Protein AF-A0A662S8P9-F1 (afdb_monomer_lite)

Structure (mmCIF, N/CA/C/O backbone):
data_AF-A0A662S8P9-F1
#
_entry.id   AF-A0A662S8P9-F1
#
loop_
_atom_site.group_PDB
_atom_site.id
_atom_site.type_symbol
_atom_si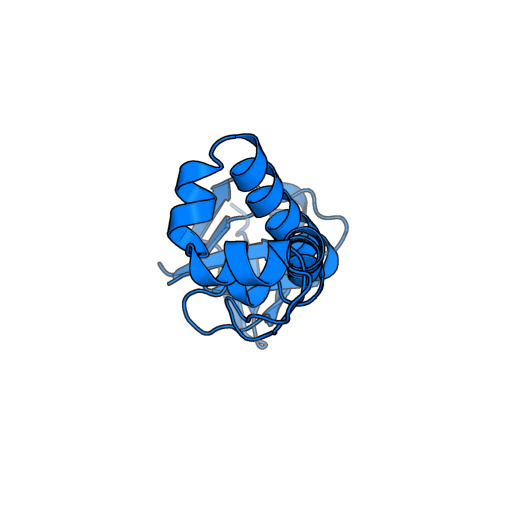te.label_atom_id
_atom_site.label_alt_id
_atom_site.label_comp_id
_atom_site.label_asym_id
_atom_site.label_entity_id
_atom_site.label_seq_id
_atom_site.pdbx_PDB_ins_code
_atom_site.Cartn_x
_atom_site.Cartn_y
_atom_site.Cartn_z
_atom_site.occupancy
_atom_site.B_iso_or_equiv
_atom_site.auth_seq_id
_atom_site.auth_comp_id
_atom_site.auth_asym_id
_atom_site.auth_atom_id
_atom_site.pdbx_PDB_model_num
ATOM 1 N N . MET A 1 1 ? -14.370 6.930 27.560 1.00 63.38 1 MET A N 1
ATOM 2 C CA . MET A 1 1 ? -14.048 7.171 26.140 1.00 63.38 1 MET A CA 1
ATOM 3 C C . MET A 1 1 ? -14.313 5.888 25.381 1.00 63.38 1 MET A C 1
ATOM 5 O O . MET A 1 1 ? -13.838 4.848 25.823 1.00 63.38 1 MET A O 1
ATOM 9 N N . ASP A 1 2 ? -15.079 5.951 24.295 1.00 84.12 2 ASP A N 1
ATOM 10 C CA . ASP A 1 2 ? -15.317 4.783 23.441 1.00 84.12 2 ASP A CA 1
ATOM 11 C C . ASP A 1 2 ? -14.037 4.400 22.696 1.00 84.12 2 ASP A C 1
ATOM 13 O O . ASP A 1 2 ? -13.325 5.273 22.194 1.00 84.12 2 ASP A O 1
ATOM 17 N N . LYS A 1 3 ? -13.732 3.103 22.646 1.00 94.25 3 LYS A N 1
ATOM 18 C CA . LYS A 1 3 ? -12.522 2.576 22.004 1.00 94.25 3 LYS A CA 1
ATOM 19 C C . LYS A 1 3 ? -12.677 2.528 20.480 1.00 94.25 3 LYS A C 1
ATOM 21 O O . LYS A 1 3 ? -13.780 2.301 19.978 1.00 94.25 3 LYS A O 1
ATOM 26 N N . LEU A 1 4 ? -11.572 2.712 19.762 1.00 97.19 4 LEU A N 1
ATOM 27 C CA . LEU A 1 4 ? -11.457 2.376 18.341 1.00 97.19 4 LEU A CA 1
ATOM 28 C C . LEU A 1 4 ? -11.197 0.871 18.243 1.00 97.19 4 LEU A C 1
ATOM 30 O O . LEU A 1 4 ? -10.306 0.360 18.922 1.00 97.19 4 LEU A O 1
ATOM 34 N N . LEU A 1 5 ? -12.030 0.152 17.493 1.00 97.94 5 LEU A N 1
ATOM 35 C CA . LEU A 1 5 ? -12.003 -1.309 17.451 1.00 97.94 5 LEU A CA 1
ATOM 36 C C . LEU A 1 5 ? -11.975 -1.795 16.010 1.00 97.94 5 LEU A C 1
ATOM 38 O O . LEU A 1 5 ? -12.693 -1.253 15.166 1.00 97.94 5 LEU A O 1
ATOM 42 N N . ILE A 1 6 ? -11.213 -2.860 15.797 1.00 98.19 6 ILE A N 1
ATOM 43 C CA . ILE A 1 6 ? -11.105 -3.577 14.533 1.00 98.19 6 ILE A CA 1
ATOM 44 C C . ILE A 1 6 ? -11.117 -5.083 14.797 1.00 98.19 6 ILE A C 1
ATOM 46 O O . ILE A 1 6 ? -10.541 -5.554 15.773 1.00 98.19 6 ILE A O 1
ATOM 50 N N . GLU A 1 7 ? -11.803 -5.841 13.956 1.00 98.19 7 GLU A N 1
ATOM 51 C CA . GLU A 1 7 ? -11.836 -7.295 13.954 1.00 98.19 7 GLU A CA 1
ATOM 52 C C . GLU A 1 7 ? -11.024 -7.807 12.767 1.00 98.19 7 GLU A C 1
ATOM 54 O O . GLU A 1 7 ? -11.404 -7.583 11.622 1.00 98.19 7 GLU A O 1
ATOM 59 N N . ILE A 1 8 ? -9.924 -8.506 13.047 1.00 95.94 8 ILE A N 1
ATOM 60 C CA . ILE A 1 8 ? -9.043 -9.111 12.041 1.00 95.94 8 ILE A CA 1
ATOM 61 C C . ILE A 1 8 ? -9.019 -10.614 12.311 1.00 95.94 8 ILE A C 1
ATOM 63 O O . ILE A 1 8 ? -8.767 -11.032 13.445 1.00 95.94 8 ILE A O 1
ATOM 67 N N . ASN A 1 9 ? -9.298 -11.442 11.300 1.00 93.38 9 ASN A N 1
ATOM 68 C CA . ASN A 1 9 ? -9.315 -12.909 11.429 1.00 93.38 9 ASN A CA 1
ATOM 69 C C . ASN A 1 9 ? -10.184 -13.419 12.603 1.00 93.38 9 ASN A C 1
ATOM 71 O O . ASN A 1 9 ? -9.795 -14.324 13.343 1.00 93.38 9 ASN A O 1
ATOM 75 N N . GLY A 1 10 ? -11.354 -12.802 12.809 1.00 93.44 10 GLY A N 1
ATOM 76 C CA . GLY A 1 10 ? -12.300 -13.169 13.873 1.00 93.44 10 GLY A CA 1
ATOM 77 C C . GLY A 1 10 ? -11.908 -12.700 15.278 1.00 93.44 10 GLY A C 1
ATOM 78 O O . GLY A 1 10 ? -12.535 -13.094 16.265 1.00 93.44 10 GLY A O 1
ATOM 79 N N . LYS A 1 11 ? -10.855 -11.885 15.406 1.00 96.50 11 LYS A N 1
ATOM 80 C CA . LYS A 1 11 ? -10.373 -11.370 16.686 1.00 96.50 11 LYS A CA 1
ATOM 81 C C . LYS A 1 11 ? -10.521 -9.858 16.751 1.00 96.50 11 LYS A C 1
ATOM 83 O O . LYS A 1 11 ? -9.919 -9.135 15.965 1.00 96.50 11 LYS A O 1
ATOM 88 N N . VAL A 1 12 ? -11.274 -9.392 17.744 1.00 97.69 12 VAL A N 1
ATOM 89 C CA . VAL A 1 12 ? -11.441 -7.962 18.019 1.00 97.69 12 VAL A CA 1
ATOM 90 C C . VAL A 1 12 ? -10.234 -7.433 18.786 1.00 97.69 12 VAL A C 1
ATOM 92 O O . VAL A 1 12 ? -9.901 -7.921 19.869 1.00 97.69 12 VAL A O 1
ATOM 95 N N . GLU A 1 13 ? -9.615 -6.400 18.240 1.00 97.56 13 GLU A N 1
ATOM 96 C CA . GLU A 1 13 ? -8.474 -5.691 18.792 1.00 97.56 13 GLU A CA 1
ATOM 97 C C . GLU A 1 13 ? -8.804 -4.204 18.987 1.00 97.56 13 GLU A C 1
ATOM 99 O O . GLU A 1 13 ? -9.732 -3.650 18.393 1.00 97.56 13 GLU A O 1
ATOM 104 N N . THR A 1 14 ? -8.065 -3.554 19.888 1.00 97.81 14 THR A N 1
ATOM 105 C CA . THR A 1 14 ? -8.158 -2.102 20.093 1.00 97.81 14 THR A CA 1
ATOM 106 C C . THR A 1 14 ? -7.092 -1.416 19.256 1.00 97.81 14 THR A C 1
ATOM 108 O O . THR A 1 14 ? -5.911 -1.720 19.423 1.00 97.81 14 THR A O 1
ATOM 111 N N . VAL A 1 15 ? -7.511 -0.477 18.410 1.00 97.25 15 VAL A N 1
ATOM 112 C CA . VAL A 1 15 ? -6.600 0.429 17.707 1.00 97.25 15 VAL A CA 1
ATOM 113 C C . VAL A 1 15 ? -6.058 1.422 18.727 1.00 97.25 15 VAL A C 1
ATOM 115 O O . VAL A 1 15 ? -6.824 2.099 19.419 1.00 97.25 15 VAL A O 1
ATOM 118 N N . THR A 1 16 ? -4.738 1.433 18.878 1.00 96.25 16 THR A N 1
ATOM 119 C CA . THR A 1 16 ? -4.036 2.284 19.840 1.00 96.25 16 THR A CA 1
ATOM 120 C C . THR A 1 16 ? -3.706 3.649 19.267 1.00 96.25 16 THR A C 1
ATOM 122 O O . THR A 1 16 ? -3.645 4.600 20.039 1.00 96.25 16 THR A O 1
ATOM 125 N N . ASP A 1 17 ? -3.525 3.737 17.950 1.00 95.00 17 ASP A N 1
ATOM 126 C CA . ASP A 1 17 ? -3.240 4.989 17.257 1.00 95.00 17 ASP A CA 1
ATOM 127 C C . ASP A 1 17 ? -3.747 4.941 15.812 1.00 95.00 17 ASP A C 1
ATOM 129 O O . ASP A 1 17 ? -3.818 3.858 15.222 1.00 95.00 17 ASP A O 1
ATOM 133 N N . VAL A 1 18 ? -4.090 6.109 15.276 1.00 93.69 18 VAL A N 1
ATOM 134 C CA . VAL A 1 18 ? -4.398 6.329 13.858 1.00 93.69 18 VAL A CA 1
ATOM 135 C C . VAL A 1 18 ? -3.453 7.434 13.403 1.00 93.69 18 VAL A C 1
ATOM 137 O O . VAL A 1 18 ? -3.549 8.562 13.888 1.00 93.69 18 VAL A O 1
ATOM 140 N N . LYS A 1 19 ? -2.493 7.079 12.553 1.00 87.88 19 LYS A N 1
ATOM 141 C CA . LYS A 1 19 ? -1.518 7.996 11.962 1.00 87.88 19 LYS A CA 1
ATOM 142 C C . LYS A 1 19 ? -1.880 8.150 10.502 1.00 87.88 19 LYS A C 1
ATOM 144 O O . LYS A 1 19 ? -2.203 7.147 9.882 1.00 87.88 19 LYS A O 1
ATOM 149 N N . ASP A 1 20 ? -1.788 9.361 9.972 1.00 79.12 20 ASP A N 1
ATOM 150 C CA . ASP A 1 20 ? -2.132 9.636 8.576 1.00 79.12 20 ASP A CA 1
ATOM 151 C C . ASP A 1 20 ? -3.553 9.100 8.227 1.00 79.12 20 ASP A C 1
ATOM 153 O O . ASP A 1 20 ? -4.244 8.507 9.060 1.00 79.12 20 ASP A O 1
ATOM 157 N N . ASP A 1 21 ? -4.111 9.381 7.055 1.00 83.25 21 ASP A N 1
ATOM 158 C CA . ASP A 1 21 ? -5.543 9.092 6.834 1.00 83.25 21 ASP A CA 1
ATOM 159 C C . ASP A 1 21 ? -5.865 7.577 6.730 1.00 83.25 21 ASP A C 1
ATOM 161 O O . ASP A 1 21 ? -7.032 7.182 6.712 1.00 83.25 21 ASP A O 1
ATOM 165 N N . ASN A 1 22 ? -4.846 6.708 6.705 1.00 92.38 22 ASN A N 1
ATOM 166 C CA . ASN A 1 22 ? -4.978 5.273 6.439 1.00 92.38 22 ASN A CA 1
ATOM 167 C C . ASN A 1 22 ? -3.958 4.367 7.165 1.00 92.38 22 ASN A C 1
ATOM 169 O O . ASN A 1 22 ? -3.751 3.231 6.731 1.00 92.38 22 ASN A O 1
ATOM 173 N N . PHE A 1 23 ? -3.334 4.804 8.268 1.00 95.69 23 PHE A N 1
ATOM 174 C CA . PHE A 1 23 ? -2.355 3.988 9.001 1.00 95.69 23 PHE A CA 1
ATOM 175 C C . PHE A 1 23 ? -2.740 3.779 10.472 1.00 95.69 23 PHE A C 1
ATOM 177 O O . PHE A 1 23 ? -3.100 4.694 11.210 1.00 95.69 23 PHE A O 1
ATOM 184 N N . LEU A 1 24 ? -2.686 2.532 10.932 1.00 96.25 24 LEU A N 1
ATOM 185 C CA . LEU A 1 24 ? -3.142 2.108 12.253 1.00 96.25 24 LEU A CA 1
ATOM 186 C C . LEU A 1 24 ? -2.011 1.477 13.051 1.00 96.25 24 LEU A C 1
ATOM 188 O O . LEU A 1 24 ? -1.219 0.696 12.529 1.00 96.25 24 LEU A O 1
ATOM 192 N N . VAL A 1 25 ? -2.033 1.706 14.364 1.00 96.56 25 VAL A N 1
ATOM 193 C CA . VAL A 1 25 ? -1.231 0.930 15.315 1.00 96.56 25 VAL A CA 1
ATOM 194 C C . VAL A 1 25 ? -2.142 0.040 16.153 1.00 96.56 25 VAL A C 1
ATOM 196 O O . VAL A 1 25 ? -3.091 0.515 16.786 1.00 96.56 25 VAL A O 1
ATOM 199 N N . ILE A 1 26 ? -1.843 -1.258 16.198 1.00 95.88 26 ILE A N 1
ATOM 200 C CA . ILE A 1 26 ? -2.553 -2.264 16.994 1.00 95.88 26 ILE A CA 1
ATOM 201 C C . ILE A 1 26 ? -1.520 -3.084 17.763 1.00 95.88 26 ILE A C 1
ATOM 203 O O . ILE A 1 26 ? -0.826 -3.917 17.190 1.00 95.88 26 ILE A O 1
ATOM 207 N N . LYS A 1 27 ? -1.444 -2.900 19.088 1.00 93.00 27 LYS A N 1
ATOM 208 C CA . LYS A 1 27 ? -0.470 -3.610 19.947 1.00 93.00 27 LYS A CA 1
ATOM 209 C C . LYS A 1 27 ? 0.971 -3.484 19.433 1.00 93.00 27 LYS A C 1
ATOM 211 O O . LYS A 1 27 ? 1.660 -4.491 19.310 1.00 93.00 27 LYS A O 1
ATOM 216 N N . GLU A 1 28 ? 1.382 -2.250 19.142 1.00 92.50 28 GLU A N 1
ATOM 217 C CA . GLU A 1 28 ? 2.726 -1.914 18.636 1.00 92.50 28 GLU A CA 1
ATOM 218 C C . GLU A 1 28 ? 3.034 -2.431 17.225 1.00 92.50 28 GLU A C 1
ATOM 220 O O . GLU A 1 28 ? 4.165 -2.291 16.792 1.00 92.50 28 GLU A O 1
ATOM 225 N N . LYS A 1 29 ? 2.046 -2.994 16.521 1.00 95.69 29 LYS A N 1
ATOM 226 C CA . LYS A 1 29 ? 2.159 -3.366 15.110 1.00 95.69 29 LYS A CA 1
ATOM 227 C C . LYS A 1 29 ? 1.480 -2.344 14.226 1.00 95.69 29 LYS A C 1
ATOM 229 O O . LYS A 1 29 ? 0.440 -1.800 14.609 1.00 95.69 29 LYS A O 1
ATOM 234 N N . GLU A 1 30 ? 2.027 -2.164 13.046 1.00 96.62 30 GLU A N 1
ATOM 235 C CA . GLU A 1 30 ? 1.667 -1.160 12.069 1.00 96.62 30 GLU A CA 1
ATOM 236 C C . GLU A 1 30 ? 0.905 -1.784 10.897 1.00 96.62 30 GLU A C 1
ATOM 238 O O . GLU A 1 30 ? 1.255 -2.848 10.375 1.00 96.62 30 GLU A O 1
ATOM 243 N N . TYR A 1 31 ? -0.190 -1.129 10.518 1.00 97.75 31 TYR A N 1
ATOM 244 C CA . TYR A 1 31 ? -1.083 -1.592 9.466 1.00 97.75 31 TYR A CA 1
ATOM 245 C C . TYR A 1 31 ? -1.522 -0.434 8.583 1.00 97.75 31 TYR A C 1
ATOM 247 O O . TYR A 1 31 ? -1.952 0.594 9.101 1.00 97.75 31 TYR A O 1
ATOM 255 N N . TYR A 1 32 ? -1.536 -0.644 7.274 1.00 98.12 32 TYR A N 1
ATOM 256 C CA . TYR A 1 32 ? -2.344 0.174 6.377 1.00 98.12 32 TYR A CA 1
ATOM 257 C C . TYR A 1 32 ? -3.783 -0.339 6.367 1.00 98.12 32 TYR A C 1
ATOM 259 O O . TYR A 1 32 ? -4.015 -1.545 6.500 1.00 98.12 32 TYR A O 1
ATOM 267 N N . ILE A 1 33 ? -4.749 0.564 6.223 1.00 98.25 33 ILE A N 1
ATOM 268 C CA . ILE A 1 33 ? -6.177 0.246 6.165 1.00 98.25 33 ILE A CA 1
ATOM 269 C C . ILE A 1 33 ? -6.849 0.985 5.007 1.00 98.25 33 ILE A C 1
ATOM 271 O O . ILE A 1 33 ? -6.684 2.190 4.859 1.00 98.25 33 ILE A O 1
ATOM 275 N N . PHE A 1 34 ? -7.663 0.279 4.227 1.00 98.25 34 PHE A N 1
ATOM 276 C CA . PHE A 1 34 ? -8.397 0.853 3.096 1.00 98.25 34 PHE A CA 1
ATOM 277 C C . PHE A 1 34 ? -9.853 0.396 3.089 1.00 98.25 34 PHE A C 1
ATOM 279 O O . PHE A 1 34 ? -10.201 -0.623 3.696 1.00 98.25 34 PHE A O 1
ATOM 286 N N . GLN A 1 35 ? -10.712 1.163 2.411 1.00 97.56 35 GLN A N 1
ATOM 287 C CA . GLN A 1 35 ? -12.130 0.830 2.265 1.00 97.56 35 GLN A CA 1
ATOM 288 C C . GLN A 1 35 ? -12.314 -0.547 1.612 1.00 97.56 35 GLN A C 1
ATOM 290 O O . GLN A 1 35 ? -13.169 -1.321 2.044 1.00 97.56 35 GLN A O 1
ATOM 295 N N . ASP A 1 36 ? -11.492 -0.853 0.618 1.00 98.00 36 ASP A N 1
ATOM 296 C CA . ASP A 1 36 ? -11.444 -2.107 -0.118 1.00 98.00 36 ASP A CA 1
ATOM 297 C C . ASP A 1 36 ? -10.099 -2.218 -0.859 1.00 98.00 36 ASP A C 1
ATOM 299 O O . ASP A 1 36 ? -9.235 -1.344 -0.750 1.00 98.00 36 ASP A O 1
ATOM 303 N N . SER A 1 37 ? -9.912 -3.342 -1.551 1.00 97.88 37 SER A N 1
ATOM 304 C CA . SER A 1 37 ? -8.702 -3.644 -2.321 1.00 97.88 37 SER A CA 1
ATOM 305 C C . SER A 1 37 ? -8.517 -2.686 -3.508 1.00 97.88 37 SER A C 1
ATOM 307 O O . SER A 1 37 ? -7.395 -2.286 -3.795 1.00 97.88 37 SER A O 1
ATOM 309 N N . GLU A 1 38 ? -9.613 -2.226 -4.127 1.00 97.75 38 GLU A N 1
ATOM 310 C CA . GLU A 1 38 ? -9.582 -1.243 -5.223 1.00 97.75 38 GLU A CA 1
ATOM 311 C C . GLU A 1 38 ? -8.996 0.092 -4.742 1.00 97.75 38 GLU A C 1
ATOM 313 O O . GLU A 1 38 ? -8.022 0.576 -5.312 1.00 97.75 38 GLU A O 1
ATOM 318 N N . ALA A 1 39 ? -9.485 0.628 -3.619 1.00 97.62 39 ALA A N 1
ATOM 319 C CA . ALA A 1 39 ? -8.948 1.851 -3.024 1.00 97.62 39 ALA A CA 1
ATOM 320 C C . ALA A 1 39 ? -7.474 1.716 -2.595 1.00 97.62 39 ALA A C 1
ATOM 322 O O . ALA A 1 39 ? -6.714 2.684 -2.660 1.00 97.62 39 ALA A O 1
ATOM 323 N N . ALA A 1 40 ? -7.055 0.529 -2.144 1.00 98.00 40 ALA A N 1
ATOM 324 C CA . ALA A 1 40 ? -5.648 0.265 -1.854 1.00 98.00 40 ALA A CA 1
ATOM 325 C C . ALA A 1 40 ? -4.811 0.276 -3.141 1.00 98.00 40 ALA A C 1
ATOM 327 O O . ALA A 1 40 ? -3.761 0.914 -3.191 1.00 98.00 40 ALA A O 1
ATOM 328 N N . GLY A 1 41 ? -5.288 -0.382 -4.195 1.00 98.06 41 GLY A N 1
ATOM 329 C CA . GLY A 1 41 ? -4.618 -0.425 -5.487 1.00 98.06 41 GLY A CA 1
ATOM 330 C C . GLY A 1 41 ? -4.454 0.957 -6.118 1.00 98.06 41 GLY A C 1
ATOM 331 O O . GLY A 1 41 ? -3.358 1.314 -6.555 1.00 98.06 41 GLY A O 1
ATOM 332 N N . GLU A 1 42 ? -5.504 1.781 -6.070 1.00 97.94 42 GLU A N 1
ATOM 333 C CA . GLU A 1 42 ? -5.461 3.181 -6.505 1.00 97.94 42 GLU A CA 1
ATOM 334 C C . GLU A 1 42 ? -4.406 3.984 -5.732 1.00 97.94 42 GLU A C 1
ATOM 336 O O . GLU A 1 42 ? -3.596 4.677 -6.347 1.00 97.94 42 GLU A O 1
ATOM 341 N N . ALA A 1 43 ? -4.357 3.848 -4.401 1.00 97.44 43 ALA A N 1
ATOM 342 C CA . ALA A 1 43 ? -3.378 4.548 -3.570 1.00 97.44 43 ALA A CA 1
ATOM 343 C C . ALA A 1 43 ? -1.932 4.108 -3.860 1.00 97.44 43 ALA A C 1
ATOM 345 O O . ALA A 1 43 ? -1.027 4.942 -3.910 1.00 97.44 43 ALA A O 1
ATOM 346 N N . ALA A 1 44 ? -1.699 2.810 -4.082 1.00 97.38 44 ALA A N 1
ATOM 347 C CA . ALA A 1 44 ? -0.385 2.302 -4.470 1.00 97.38 44 ALA A CA 1
ATOM 348 C C . ALA A 1 44 ? 0.024 2.831 -5.854 1.00 97.38 44 ALA A C 1
ATOM 350 O O . ALA A 1 44 ? 1.140 3.328 -6.029 1.00 97.38 44 ALA A O 1
ATOM 351 N N . ARG A 1 45 ? -0.883 2.791 -6.837 1.00 97.69 45 ARG A N 1
ATOM 352 C CA . ARG A 1 45 ? -0.638 3.342 -8.174 1.00 97.69 45 ARG A CA 1
ATOM 353 C C . ARG A 1 45 ? -0.353 4.841 -8.128 1.00 97.69 45 ARG A C 1
ATOM 355 O O . ARG A 1 45 ? 0.566 5.296 -8.812 1.00 97.69 45 ARG A O 1
ATOM 362 N N . GLU A 1 46 ? -1.118 5.603 -7.350 1.00 97.81 46 GLU A N 1
ATOM 363 C CA . GLU A 1 46 ? -0.919 7.044 -7.170 1.00 97.81 46 GLU A CA 1
ATOM 364 C C . GLU A 1 46 ? 0.464 7.329 -6.586 1.00 97.81 46 GLU A C 1
ATOM 366 O O . GLU A 1 46 ? 1.206 8.111 -7.177 1.00 97.81 46 GLU A O 1
ATOM 371 N N . TYR A 1 47 ? 0.862 6.619 -5.524 1.00 96.81 47 TYR A N 1
ATOM 372 C CA . TYR A 1 47 ? 2.193 6.747 -4.928 1.00 96.81 47 TYR A CA 1
ATOM 373 C C . TYR A 1 47 ? 3.311 6.561 -5.963 1.00 96.81 47 TYR A C 1
ATOM 375 O O . TYR A 1 47 ? 4.211 7.394 -6.087 1.00 96.81 47 TYR A O 1
ATOM 383 N N . TRP A 1 48 ? 3.256 5.479 -6.745 1.00 97.62 48 TRP A N 1
ATOM 384 C CA . TRP A 1 48 ? 4.296 5.192 -7.733 1.00 97.62 48 TRP A CA 1
ATOM 385 C C . TRP A 1 48 ? 4.269 6.145 -8.925 1.00 97.62 48 TRP A C 1
ATOM 387 O O . TRP A 1 48 ? 5.326 6.467 -9.469 1.00 97.62 48 TRP A O 1
ATOM 397 N N . THR A 1 49 ? 3.086 6.620 -9.315 1.00 98.19 49 THR A N 1
ATOM 398 C CA . THR A 1 49 ? 2.932 7.639 -10.361 1.00 98.19 49 THR A CA 1
ATOM 399 C C . THR A 1 49 ? 3.526 8.966 -9.898 1.00 98.19 49 THR A C 1
ATOM 401 O O . THR A 1 49 ? 4.329 9.559 -10.617 1.00 98.19 49 THR A O 1
ATOM 404 N N . GLU A 1 50 ? 3.210 9.401 -8.678 1.00 97.94 50 GLU A N 1
ATOM 405 C CA . GLU A 1 50 ? 3.772 10.617 -8.093 1.00 97.94 50 GLU A CA 1
ATOM 406 C C . GLU A 1 50 ? 5.293 10.511 -7.980 1.00 97.94 50 GLU A C 1
ATOM 408 O O . GLU A 1 50 ? 5.994 11.453 -8.349 1.00 97.94 50 GLU A O 1
ATOM 413 N N . LEU A 1 5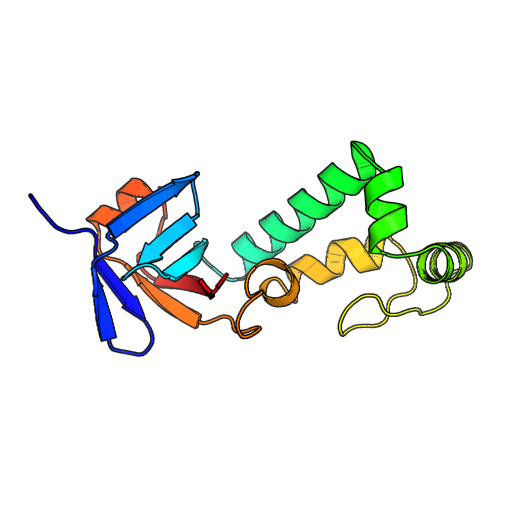1 ? 5.833 9.365 -7.550 1.00 97.88 51 LEU A N 1
ATOM 414 C CA . LEU A 1 51 ? 7.281 9.155 -7.517 1.00 97.88 51 LEU A CA 1
ATOM 415 C C . LEU A 1 51 ? 7.897 9.233 -8.921 1.00 97.88 51 LEU A C 1
ATOM 417 O O . LEU A 1 51 ? 8.911 9.899 -9.104 1.00 97.88 51 LEU A O 1
ATOM 421 N N . ALA A 1 52 ? 7.272 8.610 -9.924 1.00 97.00 52 ALA A N 1
ATOM 422 C CA . ALA A 1 52 ? 7.739 8.655 -11.309 1.00 97.00 52 ALA A CA 1
ATOM 423 C C . ALA A 1 52 ? 7.813 10.087 -11.866 1.00 97.00 52 ALA A C 1
ATOM 425 O O . ALA A 1 52 ? 8.711 10.405 -12.650 1.00 97.00 52 ALA A O 1
ATOM 426 N N . GLU A 1 53 ? 6.866 10.943 -11.481 1.00 97.44 53 GLU A N 1
ATOM 427 C CA . GLU A 1 53 ? 6.775 12.328 -11.943 1.00 97.44 53 GLU A CA 1
ATOM 428 C C . GLU A 1 53 ? 7.652 13.293 -11.135 1.00 97.44 53 GLU A C 1
ATOM 430 O O . GLU A 1 53 ? 8.245 14.215 -11.705 1.00 97.44 53 GLU A O 1
ATOM 435 N N . SER A 1 54 ? 7.730 13.100 -9.818 1.00 98.19 54 SER A N 1
ATOM 436 C CA . SER A 1 54 ? 8.403 14.015 -8.890 1.00 98.19 54 SER A CA 1
ATOM 437 C C . SER A 1 54 ? 9.880 13.685 -8.670 1.00 98.19 54 SER A C 1
ATOM 439 O O . SER A 1 54 ? 10.686 14.612 -8.554 1.00 98.19 54 SER A O 1
ATOM 441 N N . ASP A 1 55 ? 10.247 12.400 -8.666 1.00 98.25 55 ASP A N 1
ATOM 442 C CA . ASP A 1 55 ? 11.619 11.908 -8.505 1.00 98.25 55 ASP A CA 1
ATOM 443 C C . ASP A 1 55 ? 11.896 10.674 -9.396 1.00 98.25 55 ASP A C 1
ATOM 445 O O . ASP A 1 55 ? 12.017 9.533 -8.931 1.00 98.25 55 ASP A O 1
ATOM 449 N N . PRO A 1 56 ? 12.023 10.878 -10.721 1.00 97.12 56 PRO A N 1
ATOM 450 C CA . PRO A 1 56 ? 12.308 9.793 -11.656 1.00 97.12 56 PRO A CA 1
ATOM 451 C C . PRO A 1 56 ? 13.679 9.136 -11.431 1.00 97.12 56 PRO A C 1
ATOM 453 O O . PRO A 1 56 ? 13.894 8.019 -11.905 1.00 97.12 56 PRO A O 1
ATOM 456 N N . GLU A 1 57 ? 14.619 9.804 -10.750 1.00 97.94 57 GLU A N 1
ATOM 457 C CA . GLU A 1 57 ? 15.925 9.225 -10.418 1.00 97.94 57 GLU A CA 1
ATOM 458 C C . GLU A 1 57 ? 15.784 8.172 -9.314 1.00 97.94 57 GLU A C 1
ATOM 460 O O . GLU A 1 57 ? 16.330 7.074 -9.455 1.00 97.94 57 GLU A O 1
ATOM 465 N N . GLU A 1 58 ? 14.996 8.458 -8.275 1.00 97.88 58 GLU A N 1
ATOM 466 C CA . GLU A 1 58 ? 14.666 7.487 -7.229 1.00 97.88 58 GLU A CA 1
ATOM 467 C C . GLU A 1 58 ? 13.859 6.314 -7.793 1.00 97.88 58 GLU A C 1
ATOM 469 O O . GLU A 1 58 ? 14.208 5.155 -7.554 1.00 97.88 58 GLU A O 1
ATOM 474 N N . LEU A 1 59 ? 12.848 6.575 -8.633 1.00 97.38 59 LEU A N 1
ATOM 475 C CA . LEU A 1 59 ? 12.129 5.494 -9.315 1.00 97.38 59 LEU A CA 1
ATOM 476 C C . LEU A 1 59 ? 13.104 4.611 -10.109 1.00 97.38 59 LEU A C 1
ATOM 478 O O . LEU A 1 59 ? 13.068 3.385 -9.993 1.00 97.38 59 LEU A O 1
ATOM 482 N N . ALA A 1 60 ? 13.994 5.218 -10.902 1.00 97.12 60 ALA A N 1
ATOM 483 C CA . ALA A 1 60 ? 14.977 4.488 -11.697 1.00 97.12 60 ALA A CA 1
ATOM 484 C C . ALA A 1 60 ? 15.942 3.665 -10.835 1.00 97.12 60 ALA A C 1
ATOM 486 O O . ALA A 1 60 ? 16.338 2.567 -11.240 1.00 97.12 60 ALA A O 1
ATOM 487 N N . PHE A 1 61 ? 16.302 4.169 -9.655 1.00 97.50 61 PHE A N 1
ATOM 488 C CA . PHE A 1 61 ? 17.103 3.442 -8.678 1.00 97.50 61 PHE A CA 1
ATOM 489 C C . PHE A 1 61 ? 16.359 2.215 -8.132 1.00 97.50 61 PHE A C 1
ATOM 491 O O . PHE A 1 61 ? 16.944 1.131 -8.076 1.00 97.50 61 PHE A O 1
ATOM 498 N N . ILE A 1 62 ? 15.073 2.361 -7.805 1.00 96.06 62 ILE A N 1
ATOM 499 C CA . ILE A 1 62 ? 14.222 1.288 -7.271 1.00 96.06 62 ILE A CA 1
ATOM 500 C C . ILE A 1 62 ? 13.989 0.186 -8.313 1.00 96.06 62 ILE A C 1
ATOM 502 O O . ILE A 1 62 ? 14.228 -0.990 -8.032 1.00 96.06 62 ILE A O 1
ATOM 506 N N . VAL A 1 63 ? 13.544 0.541 -9.523 1.00 95.81 63 VAL A N 1
ATOM 507 C CA . VAL A 1 63 ? 13.187 -0.453 -10.558 1.00 95.81 63 VAL A CA 1
ATOM 508 C C . VAL A 1 63 ? 14.412 -0.998 -11.300 1.00 95.81 63 VAL A C 1
ATOM 510 O O . VAL A 1 63 ? 14.413 -2.127 -11.799 1.00 95.81 63 VAL A O 1
ATOM 513 N N . GLY A 1 64 ? 15.484 -0.208 -11.355 1.00 97.19 64 GLY A N 1
ATOM 514 C CA . GLY A 1 64 ? 16.760 -0.554 -11.963 1.00 97.19 64 GLY A CA 1
ATOM 515 C C . GLY A 1 64 ? 16.815 -0.379 -13.486 1.00 97.19 64 GLY A C 1
ATOM 516 O O . GLY A 1 64 ? 15.870 -0.635 -14.233 1.00 97.19 64 GLY A O 1
ATOM 517 N N . GLU A 1 65 ? 18.007 -0.032 -13.981 1.00 96.81 65 GLU A N 1
ATOM 518 C CA . GLU A 1 65 ? 18.268 0.261 -15.401 1.00 96.81 65 GLU A CA 1
ATOM 519 C C . GLU A 1 65 ? 17.854 -0.869 -16.358 1.00 96.81 65 GLU A C 1
ATOM 521 O O . GLU A 1 65 ? 17.416 -0.617 -17.480 1.00 96.81 65 GLU A O 1
ATOM 526 N N . LYS A 1 66 ? 17.982 -2.135 -15.936 1.00 97.38 66 LYS A N 1
ATOM 527 C CA . LYS A 1 66 ? 17.624 -3.291 -16.775 1.00 97.38 66 LYS A CA 1
ATOM 528 C C . LYS A 1 66 ? 16.129 -3.345 -17.074 1.00 97.38 66 LYS A C 1
ATOM 530 O O . LYS A 1 66 ? 15.777 -3.655 -18.212 1.00 97.38 66 LYS A O 1
ATOM 535 N N . ALA A 1 67 ? 15.292 -3.042 -16.082 1.00 97.31 67 ALA A N 1
ATOM 536 C CA . ALA A 1 67 ? 13.847 -2.980 -16.254 1.00 97.31 67 ALA A CA 1
ATOM 537 C C . ALA A 1 67 ? 13.489 -1.846 -17.216 1.00 97.31 67 ALA A C 1
ATOM 539 O O . ALA A 1 67 ? 12.857 -2.089 -18.240 1.00 97.31 67 ALA A O 1
ATOM 540 N N . LEU A 1 68 ? 14.027 -0.646 -16.976 1.00 97.38 68 LEU A N 1
ATOM 541 C CA . LEU A 1 68 ? 13.793 0.526 -17.825 1.00 97.38 68 LEU A CA 1
ATOM 542 C C . LEU A 1 68 ? 14.207 0.301 -19.286 1.00 97.38 68 LEU A C 1
ATOM 544 O O . LEU A 1 68 ? 13.460 0.644 -20.201 1.00 97.38 68 LEU A O 1
ATOM 548 N N . ILE A 1 69 ? 15.374 -0.308 -19.529 1.00 98.00 69 ILE A N 1
ATOM 549 C CA . ILE A 1 69 ? 15.828 -0.640 -20.888 1.00 98.00 69 ILE A CA 1
ATOM 550 C C . ILE A 1 69 ? 14.906 -1.680 -21.533 1.00 98.00 69 ILE A C 1
ATOM 552 O O . ILE A 1 69 ? 14.593 -1.562 -22.718 1.00 98.00 69 ILE A O 1
ATOM 556 N N . ALA A 1 70 ? 14.484 -2.710 -20.795 1.00 98.38 70 ALA A N 1
ATOM 557 C CA . ALA A 1 70 ? 13.584 -3.730 -21.322 1.00 98.38 70 ALA A CA 1
ATOM 558 C C . ALA A 1 70 ? 12.220 -3.131 -21.695 1.00 98.38 70 ALA A C 1
ATOM 560 O O . ALA 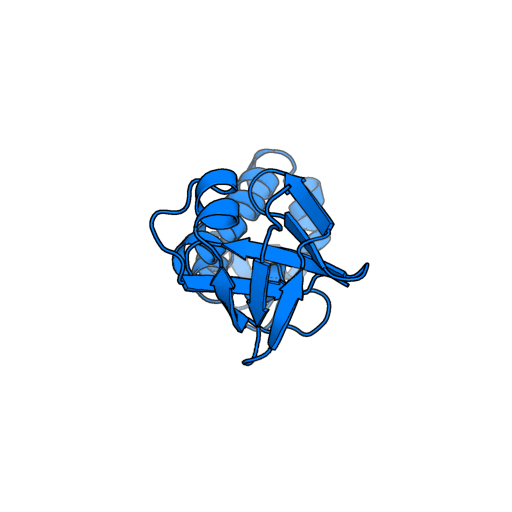A 1 70 ? 11.791 -3.277 -22.841 1.00 98.38 70 ALA A O 1
ATOM 561 N N . TRP A 1 71 ? 11.611 -2.373 -20.786 1.00 97.81 71 TRP A N 1
ATOM 562 C CA . TRP A 1 71 ? 10.338 -1.684 -20.987 1.00 97.81 71 TRP A CA 1
ATOM 563 C C . TRP A 1 71 ? 10.399 -0.654 -22.117 1.00 97.81 71 TRP A C 1
ATOM 565 O O . TRP A 1 71 ? 9.520 -0.617 -22.974 1.00 97.81 71 TRP A O 1
ATOM 575 N N . GLY A 1 72 ? 11.489 0.114 -22.218 1.00 97.00 72 GLY A N 1
ATOM 576 C CA . GLY A 1 72 ? 11.714 1.039 -23.335 1.00 97.00 72 GLY A CA 1
ATOM 577 C C . GLY A 1 72 ? 11.831 0.348 -24.702 1.00 97.00 72 GLY A C 1
ATOM 578 O O . GLY A 1 72 ? 11.610 0.976 -25.736 1.00 97.00 72 GLY A O 1
ATOM 579 N N . LEU A 1 73 ? 12.150 -0.951 -24.725 1.00 97.88 73 LEU A N 1
ATOM 580 C CA . LEU A 1 73 ? 12.181 -1.794 -25.924 1.00 97.88 73 LEU A CA 1
ATOM 581 C C . LEU A 1 73 ? 10.901 -2.630 -26.111 1.00 97.88 73 LEU A C 1
ATOM 583 O O . LEU A 1 73 ? 10.867 -3.462 -27.022 1.00 97.88 73 LEU A O 1
ATOM 587 N N . GLY A 1 74 ? 9.884 -2.450 -25.261 1.00 97.19 74 GLY A N 1
ATOM 588 C CA . GLY A 1 74 ? 8.654 -3.247 -25.267 1.00 97.19 74 GLY A CA 1
ATOM 589 C C . GLY A 1 74 ? 8.886 -4.717 -24.917 1.00 97.19 74 GLY A C 1
ATOM 590 O O . GLY A 1 74 ? 8.236 -5.597 -25.479 1.00 97.19 74 GLY A O 1
ATOM 591 N N . ARG A 1 75 ? 9.882 -5.006 -24.073 1.00 97.81 75 ARG A N 1
ATOM 592 C CA . ARG A 1 75 ? 10.232 -6.361 -23.636 1.00 97.81 75 ARG A CA 1
ATOM 593 C C . ARG A 1 75 ? 9.795 -6.577 -22.202 1.00 97.81 75 ARG A C 1
ATOM 595 O O . ARG A 1 75 ? 9.962 -5.697 -21.363 1.00 97.81 75 ARG A O 1
ATOM 602 N N . GLU A 1 76 ? 9.338 -7.792 -21.940 1.00 97.50 76 GLU A N 1
ATOM 603 C CA . GLU A 1 76 ? 8.954 -8.215 -20.605 1.00 97.50 76 GLU A CA 1
ATOM 604 C C . GLU A 1 76 ? 10.153 -8.196 -19.646 1.00 97.50 76 GLU A C 1
ATOM 606 O O . GLU A 1 76 ? 11.224 -8.744 -19.939 1.00 97.50 76 GLU A O 1
ATOM 611 N N . TYR A 1 77 ? 9.962 -7.562 -18.494 1.00 97.38 77 TYR A N 1
ATOM 612 C CA . TYR A 1 77 ? 10.861 -7.606 -17.350 1.00 97.38 77 TYR A CA 1
ATOM 613 C C . TYR A 1 77 ? 10.036 -7.467 -16.069 1.00 97.38 77 TYR A C 1
ATOM 615 O O . TYR A 1 77 ? 9.089 -6.682 -16.026 1.00 97.38 77 TYR A O 1
ATOM 623 N N . ALA A 1 78 ? 10.391 -8.234 -15.040 1.00 93.81 78 ALA A N 1
ATOM 624 C CA . ALA A 1 78 ? 9.694 -8.234 -13.759 1.00 93.81 78 ALA A CA 1
ATOM 625 C C . ALA A 1 78 ? 10.458 -7.408 -12.719 1.00 93.81 78 ALA A C 1
ATOM 627 O O . ALA A 1 78 ? 11.652 -7.626 -12.491 1.00 93.81 78 ALA A O 1
ATOM 628 N N . VAL A 1 79 ? 9.741 -6.486 -12.082 1.00 89.88 79 VAL A N 1
ATOM 629 C CA . VAL A 1 79 ? 10.143 -5.779 -10.863 1.00 89.88 79 VAL A CA 1
ATOM 630 C C . VAL A 1 79 ? 9.005 -6.011 -9.877 1.00 89.88 79 VAL A C 1
ATOM 632 O O . VAL A 1 79 ? 7.947 -5.414 -10.037 1.00 89.88 79 VAL A O 1
ATOM 635 N N . GLY A 1 80 ? 9.203 -6.941 -8.940 1.00 85.19 80 GLY A N 1
ATOM 636 C CA . GLY A 1 80 ? 8.119 -7.537 -8.148 1.00 85.19 80 GLY A CA 1
ATOM 637 C C . GLY A 1 80 ? 7.815 -8.967 -8.602 1.00 85.19 80 GLY A C 1
ATOM 638 O O . GLY A 1 80 ? 8.709 -9.656 -9.115 1.00 85.19 80 GLY A O 1
ATOM 639 N N . SER A 1 81 ? 6.579 -9.434 -8.408 1.00 83.25 81 SER A N 1
ATOM 640 C CA . SER A 1 81 ? 6.200 -10.811 -8.764 1.00 83.25 81 SER A CA 1
ATOM 641 C C . SER A 1 81 ? 5.722 -10.994 -10.212 1.00 83.25 81 SER A C 1
ATOM 643 O O . SER A 1 81 ? 5.779 -12.114 -10.730 1.00 83.25 81 SER A O 1
ATOM 645 N N . ILE A 1 82 ? 5.317 -9.913 -10.892 1.00 90.38 82 ILE A N 1
ATOM 646 C CA . ILE A 1 82 ? 4.715 -9.948 -12.235 1.00 90.38 82 ILE A CA 1
ATOM 647 C C . ILE A 1 82 ? 5.625 -9.269 -13.274 1.00 90.38 82 ILE A C 1
ATOM 649 O O . ILE A 1 82 ? 6.187 -8.196 -13.052 1.00 90.38 82 ILE A O 1
ATOM 653 N N . GLY A 1 83 ? 5.792 -9.920 -14.430 1.00 94.25 83 GLY A N 1
ATOM 654 C CA . GLY A 1 83 ? 6.514 -9.383 -15.584 1.00 94.25 83 GLY A CA 1
ATOM 655 C C . GLY A 1 83 ? 5.625 -8.507 -16.461 1.00 94.25 83 GLY A C 1
ATOM 656 O O . GLY A 1 83 ? 4.525 -8.910 -16.832 1.00 94.25 83 GLY A O 1
ATOM 657 N N . VAL A 1 84 ? 6.118 -7.326 -16.834 1.00 96.38 84 VAL A N 1
ATOM 658 C CA . VAL A 1 84 ? 5.415 -6.373 -17.712 1.00 96.38 84 VAL A CA 1
ATOM 659 C C . VAL A 1 84 ? 6.346 -5.798 -18.764 1.00 96.38 84 VAL A C 1
ATOM 661 O O . VAL A 1 84 ? 7.565 -5.944 -18.672 1.00 96.38 84 VAL A O 1
ATOM 664 N N . SER A 1 85 ? 5.775 -5.183 -19.801 1.00 96.88 85 SER A N 1
ATOM 665 C CA . SER A 1 85 ? 6.521 -4.735 -20.985 1.00 96.88 85 SER A CA 1
ATOM 666 C C . SER A 1 85 ? 6.651 -3.218 -21.109 1.00 96.88 85 SER A C 1
ATOM 668 O O . SER A 1 85 ? 7.288 -2.751 -22.053 1.00 96.88 85 SER A O 1
ATOM 670 N N . SER A 1 86 ? 6.082 -2.447 -20.182 1.00 97.69 86 SER A N 1
ATOM 671 C CA . SER A 1 86 ? 6.192 -0.991 -20.144 1.00 97.69 86 SER A CA 1
ATOM 672 C C . SER A 1 86 ? 6.114 -0.457 -18.709 1.00 97.69 86 SER A C 1
ATOM 674 O O . SER A 1 86 ? 5.643 -1.154 -17.812 1.00 97.69 86 SER A O 1
ATOM 676 N N . LEU A 1 87 ? 6.568 0.786 -18.498 1.00 96.62 87 LEU A N 1
ATOM 677 C CA . LEU A 1 87 ? 6.407 1.474 -17.210 1.00 96.62 87 LEU A CA 1
ATOM 678 C C . LEU A 1 87 ? 4.925 1.698 -16.877 1.00 96.62 87 LEU A C 1
ATOM 680 O O . LEU A 1 87 ? 4.538 1.533 -15.732 1.00 96.62 87 LEU A O 1
ATOM 684 N N . GLU A 1 88 ? 4.100 2.029 -17.873 1.00 97.19 88 GLU A N 1
ATOM 685 C CA . GLU A 1 88 ? 2.656 2.215 -17.685 1.00 97.19 88 GLU A CA 1
ATOM 686 C C . GLU A 1 88 ? 1.988 0.921 -17.207 1.00 97.19 88 GLU A C 1
ATOM 688 O O . GLU A 1 88 ? 1.227 0.938 -16.246 1.00 97.19 88 GLU A O 1
ATOM 693 N N . ASP A 1 89 ? 2.323 -0.218 -17.821 1.00 96.56 89 ASP A N 1
ATOM 694 C CA . ASP A 1 89 ? 1.823 -1.519 -17.366 1.00 96.56 89 ASP A CA 1
ATOM 695 C C . ASP A 1 89 ? 2.279 -1.807 -15.930 1.00 96.56 89 ASP A C 1
ATOM 697 O O . ASP A 1 89 ? 1.498 -2.317 -15.136 1.00 96.56 89 ASP A O 1
ATOM 701 N N . TRP A 1 90 ? 3.523 -1.457 -15.581 1.00 96.56 90 TRP A N 1
ATOM 702 C CA . TRP A 1 90 ? 4.034 -1.614 -14.218 1.00 96.56 90 TRP A CA 1
ATOM 703 C C . TRP A 1 90 ? 3.308 -0.725 -13.204 1.00 96.56 90 TRP A C 1
ATOM 705 O O . TRP A 1 90 ? 3.036 -1.174 -12.098 1.00 96.56 90 TRP A O 1
ATOM 715 N N . LEU A 1 91 ? 2.957 0.510 -13.573 1.00 96.44 91 LEU A N 1
ATOM 716 C CA . LEU A 1 91 ? 2.160 1.394 -12.721 1.00 96.44 91 LEU A CA 1
ATOM 717 C C . LEU A 1 91 ? 0.734 0.861 -12.538 1.00 96.44 91 LEU A C 1
ATOM 719 O O . LEU A 1 91 ? 0.201 0.907 -11.434 1.00 96.44 91 LEU A O 1
ATOM 723 N N . ASN A 1 92 ? 0.134 0.312 -13.594 1.00 96.25 92 ASN A N 1
ATOM 724 C CA . ASN A 1 92 ? -1.215 -0.249 -13.532 1.00 96.25 92 ASN A CA 1
ATOM 725 C C . ASN A 1 92 ? -1.276 -1.571 -12.750 1.00 96.25 92 ASN A C 1
ATOM 727 O O . ASN A 1 92 ? -2.318 -1.872 -12.183 1.00 96.25 92 ASN A O 1
ATOM 731 N N . LEU A 1 93 ? -0.175 -2.331 -12.647 1.00 94.88 93 LEU A N 1
ATOM 732 C CA . LEU A 1 93 ? -0.136 -3.553 -11.828 1.00 94.88 93 LEU A CA 1
ATOM 733 C C . LEU A 1 93 ? -0.530 -3.307 -10.371 1.00 94.88 93 LEU A C 1
ATOM 735 O O . LEU A 1 93 ? -1.106 -4.190 -9.745 1.00 94.88 93 LEU A O 1
ATOM 739 N N . TRP A 1 94 ? -0.213 -2.135 -9.822 1.00 94.75 94 TRP A N 1
ATOM 740 C CA . TRP A 1 94 ? -0.484 -1.829 -8.419 1.00 94.75 94 TRP A CA 1
ATOM 741 C C . TRP A 1 94 ? -1.975 -1.832 -8.080 1.00 94.75 94 TRP A C 1
ATOM 743 O O . TRP A 1 94 ? -2.310 -2.086 -6.928 1.00 94.75 94 TRP A O 1
ATOM 753 N N . GLU A 1 95 ? -2.853 -1.635 -9.070 1.00 95.50 95 GLU A N 1
ATOM 754 C CA . GLU A 1 95 ? -4.304 -1.785 -8.906 1.00 95.50 95 GLU A CA 1
ATOM 755 C C . GLU A 1 95 ? -4.705 -3.232 -8.573 1.00 95.50 95 GLU A C 1
ATOM 757 O O . GLU A 1 95 ? -5.672 -3.450 -7.849 1.00 95.50 95 GLU A O 1
ATOM 762 N N . ASP A 1 96 ? -3.946 -4.215 -9.068 1.00 94.88 96 ASP A N 1
ATOM 763 C CA . ASP A 1 96 ? -4.230 -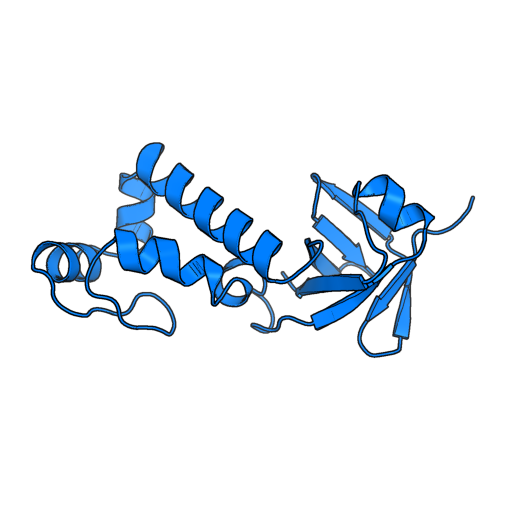5.644 -8.903 1.00 94.88 96 ASP A CA 1
ATOM 764 C C . ASP A 1 96 ? -3.468 -6.288 -7.731 1.00 94.88 96 ASP A C 1
ATOM 766 O O . ASP A 1 96 ? -3.894 -7.333 -7.235 1.00 94.88 96 ASP A O 1
ATOM 770 N N . VAL A 1 97 ? -2.328 -5.714 -7.321 1.00 94.44 97 VAL A N 1
ATOM 771 C CA . VAL A 1 97 ? -1.445 -6.268 -6.270 1.00 94.44 97 VAL A CA 1
ATOM 772 C C . VAL A 1 97 ? -1.017 -5.232 -5.211 1.00 94.44 97 VAL A C 1
ATOM 774 O O . VAL A 1 97 ? 0.182 -5.030 -4.974 1.00 94.44 97 VAL A O 1
ATOM 777 N N . PRO A 1 98 ? -1.960 -4.547 -4.533 1.00 96.44 98 PRO A N 1
ATOM 778 C CA . PRO A 1 98 ? -1.634 -3.541 -3.516 1.00 96.44 98 PRO A CA 1
ATOM 779 C C . PRO A 1 98 ? -0.795 -4.090 -2.350 1.00 96.44 98 PRO A C 1
ATOM 781 O O . PRO A 1 98 ? -0.033 -3.350 -1.718 1.00 96.44 98 PRO A O 1
ATOM 784 N N . GLU A 1 99 ? -0.886 -5.389 -2.057 1.00 96.19 99 GLU A N 1
ATOM 785 C CA . GLU A 1 99 ? -0.119 -6.045 -1.002 1.00 96.19 99 GLU A CA 1
ATOM 786 C C . GLU A 1 99 ? 1.394 -5.997 -1.240 1.00 96.19 99 GLU A C 1
ATOM 788 O O . GLU A 1 99 ? 2.151 -5.949 -0.270 1.00 96.19 99 GLU A O 1
ATOM 793 N N . GLU A 1 100 ? 1.853 -5.944 -2.497 1.00 94.38 100 GLU A N 1
ATOM 794 C CA . GLU A 1 100 ? 3.283 -5.804 -2.800 1.00 94.38 100 GLU A CA 1
ATOM 795 C C . GLU A 1 100 ? 3.842 -4.451 -2.334 1.00 94.38 100 GLU A C 1
ATOM 797 O O . GLU A 1 100 ? 5.042 -4.342 -2.071 1.00 94.38 100 GLU A O 1
ATOM 802 N N . HIS A 1 101 ? 2.986 -3.434 -2.195 1.00 95.44 101 HIS A N 1
ATOM 803 C CA . HIS A 1 101 ? 3.368 -2.123 -1.681 1.00 95.44 101 HIS A CA 1
ATOM 804 C C . HIS A 1 101 ? 3.130 -2.005 -0.168 1.00 95.44 101 HIS A C 1
ATOM 806 O O . HIS A 1 101 ? 4.030 -1.596 0.565 1.00 95.44 101 HIS A O 1
ATOM 812 N N . PHE A 1 102 ? 1.943 -2.383 0.318 1.00 96.75 102 PHE A N 1
ATOM 813 C CA . PHE A 1 102 ? 1.534 -2.094 1.699 1.00 96.75 102 PHE A CA 1
ATOM 814 C C . PHE A 1 102 ? 1.803 -3.216 2.713 1.00 96.75 102 PHE A C 1
ATOM 816 O O . PHE A 1 102 ? 1.844 -2.946 3.916 1.00 96.75 102 PHE A O 1
ATOM 823 N N . ALA A 1 103 ? 1.971 -4.472 2.285 1.00 96.19 103 ALA A N 1
ATOM 824 C CA . ALA A 1 103 ? 2.132 -5.616 3.189 1.00 96.19 103 ALA A CA 1
ATOM 825 C C . ALA A 1 103 ? 3.599 -6.051 3.332 1.00 96.19 103 ALA A C 1
ATOM 827 O O . ALA A 1 103 ? 3.932 -7.226 3.166 1.00 96.19 103 ALA A O 1
ATOM 828 N N . SER A 1 104 ? 4.496 -5.123 3.673 1.00 93.50 104 SER A N 1
ATOM 829 C CA . SER A 1 104 ? 5.942 -5.390 3.771 1.00 93.50 104 SER A CA 1
ATOM 830 C C . SER A 1 104 ? 6.332 -6.485 4.773 1.00 93.50 104 SER A C 1
ATOM 832 O O . SER A 1 104 ? 7.437 -7.023 4.678 1.00 93.50 104 SER A O 1
ATOM 834 N N . TYR A 1 105 ? 5.456 -6.839 5.721 1.00 95.44 105 TYR A N 1
ATOM 835 C CA . TYR A 1 105 ? 5.729 -7.899 6.691 1.00 95.44 105 TYR A CA 1
ATOM 836 C C . TYR A 1 105 ? 5.433 -9.316 6.179 1.00 95.44 105 TYR A C 1
ATOM 838 O O . TYR A 1 105 ? 6.259 -10.217 6.348 1.00 95.44 105 TYR A O 1
ATOM 846 N N . ASP A 1 106 ? 4.235 -9.547 5.633 1.00 95.50 106 ASP A N 1
ATOM 847 C CA . ASP A 1 106 ? 3.747 -10.887 5.272 1.00 95.50 106 ASP A CA 1
ATOM 848 C C . ASP A 1 106 ? 3.215 -11.018 3.841 1.00 95.50 106 ASP A C 1
ATOM 850 O O . ASP A 1 106 ? 2.974 -12.146 3.407 1.00 95.50 106 ASP A O 1
ATOM 854 N N . GLY A 1 107 ? 3.088 -9.918 3.095 1.00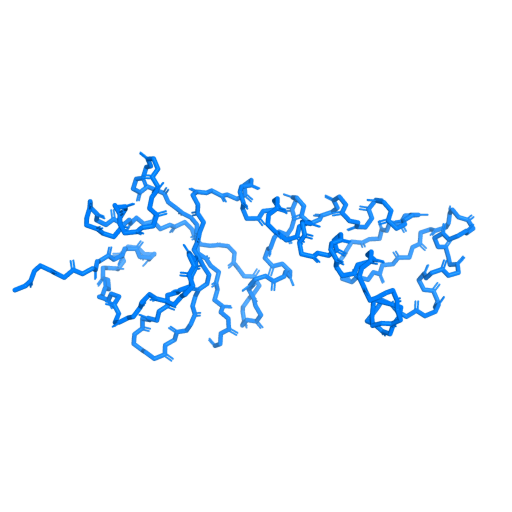 95.44 107 GLY A N 1
ATOM 855 C CA . GLY A 1 107 ? 2.563 -9.919 1.731 1.00 95.44 107 GLY A CA 1
ATOM 856 C C . GLY A 1 107 ? 1.079 -10.278 1.657 1.00 95.44 107 GLY A C 1
ATOM 857 O O . GLY A 1 107 ? 0.653 -10.840 0.654 1.00 95.44 107 GLY A O 1
ATOM 858 N N . LEU A 1 108 ? 0.306 -10.063 2.730 1.00 96.62 108 LEU A N 1
ATOM 859 C CA . LEU A 1 108 ? -1.096 -10.472 2.794 1.00 96.62 108 LEU A CA 1
ATOM 860 C C . LEU A 1 108 ? -2.054 -9.285 2.869 1.00 96.62 108 LEU A C 1
ATOM 862 O O . LEU A 1 108 ? -1.949 -8.424 3.743 1.00 96.62 108 LEU A O 1
ATOM 866 N N . GLU A 1 109 ? -3.077 -9.340 2.022 1.00 97.56 109 GLU A N 1
ATOM 867 C CA . GLU A 1 109 ? -4.329 -8.622 2.225 1.00 97.56 109 GLU A CA 1
ATOM 868 C C . GLU A 1 109 ? -5.213 -9.390 3.216 1.00 97.56 109 GLU A C 1
ATOM 870 O O . GLU A 1 109 ? -5.435 -10.600 3.081 1.00 97.56 109 GLU A O 1
ATOM 875 N N . VAL A 1 110 ? -5.750 -8.694 4.220 1.00 97.88 110 VAL A N 1
ATOM 876 C CA . VAL A 1 110 ? -6.655 -9.301 5.199 1.00 97.88 110 VAL A CA 1
ATOM 877 C C . VAL A 1 110 ? -7.943 -8.498 5.306 1.00 97.88 110 VAL A C 1
ATOM 879 O O . VAL A 1 110 ? -7.940 -7.342 5.719 1.00 97.88 110 VAL A O 1
ATOM 882 N N . ALA A 1 111 ? -9.073 -9.144 5.018 1.00 97.94 111 ALA A N 1
ATOM 883 C CA . ALA A 1 111 ? -10.386 -8.567 5.279 1.00 97.94 111 ALA A CA 1
ATOM 884 C C . ALA A 1 111 ? -10.604 -8.359 6.788 1.00 97.94 111 ALA A C 1
ATOM 886 O O . ALA A 1 111 ? -10.351 -9.249 7.611 1.00 97.94 111 ALA A O 1
ATOM 887 N N . ALA A 1 112 ? -11.125 -7.193 7.154 1.00 98.25 112 ALA A N 1
ATOM 888 C CA . ALA A 1 112 ? -11.372 -6.813 8.534 1.00 98.25 112 ALA A CA 1
ATOM 889 C C . ALA A 1 112 ? -12.692 -6.046 8.688 1.00 98.25 112 ALA A C 1
ATOM 891 O O . ALA A 1 112 ? -13.333 -5.636 7.719 1.00 98.25 112 ALA A O 1
ATOM 892 N N . ARG A 1 113 ? -13.130 -5.882 9.941 1.00 98.44 113 ARG A N 1
ATOM 893 C CA . ARG A 1 113 ? -14.316 -5.086 10.280 1.00 98.44 113 ARG A CA 1
ATOM 894 C C . ARG A 1 113 ? -14.018 -4.047 11.337 1.00 98.44 113 ARG A C 1
ATOM 896 O O . ARG A 1 113 ? -13.486 -4.377 12.390 1.00 98.44 113 ARG A O 1
ATOM 903 N N . ILE A 1 114 ? -14.427 -2.810 11.111 1.00 98.19 114 ILE A N 1
ATOM 904 C CA . ILE A 1 114 ? -14.226 -1.699 12.042 1.00 98.19 114 ILE A CA 1
ATOM 905 C C . ILE A 1 114 ? -15.533 -1.274 12.705 1.00 98.19 114 ILE A C 1
ATOM 907 O O . ILE A 1 114 ? -16.630 -1.414 12.161 1.00 98.19 114 ILE A O 1
ATOM 911 N N . ASN A 1 115 ? -15.437 -0.739 13.923 1.00 97.81 115 ASN A N 1
ATOM 912 C CA . ASN A 1 115 ? -16.607 -0.164 14.577 1.00 97.81 115 ASN A CA 1
ATOM 913 C C . ASN A 1 115 ? -16.981 1.203 13.970 1.00 97.81 115 ASN A C 1
ATOM 915 O O . ASN A 1 115 ? -16.147 1.915 13.420 1.00 97.81 115 ASN A O 1
ATOM 919 N N . LYS A 1 116 ? -18.235 1.638 14.170 1.00 97.69 116 LYS A N 1
ATOM 920 C CA . LYS A 1 116 ? -18.747 2.939 13.679 1.00 97.69 116 LYS A CA 1
ATOM 921 C C . LYS A 1 116 ? -17.944 4.163 14.129 1.00 97.69 116 LYS A C 1
ATOM 923 O O . LYS A 1 116 ? -18.179 5.268 13.645 1.00 97.69 116 LYS A O 1
ATOM 928 N N . LYS A 1 117 ? -17.117 4.030 15.167 1.00 96.06 117 LYS A N 1
ATOM 929 C CA . LYS A 1 117 ? -16.272 5.129 15.628 1.00 96.06 117 LYS A CA 1
ATOM 930 C C . LYS A 1 117 ? -15.045 5.246 14.729 1.00 96.06 117 LYS A C 1
ATOM 932 O O . LYS A 1 117 ? -14.850 6.316 14.178 1.00 96.06 117 LYS A O 1
ATOM 937 N N . LEU A 1 118 ? -14.305 4.154 14.545 1.00 96.12 118 LEU A N 1
ATOM 938 C CA . LEU A 1 118 ? -13.153 4.111 13.648 1.00 96.12 118 LEU A CA 1
ATOM 939 C C . LEU A 1 118 ? -13.556 4.383 12.196 1.00 96.12 118 LEU A C 1
ATOM 941 O O . LEU A 1 118 ? -12.900 5.169 11.535 1.00 96.12 118 LEU A O 1
ATOM 945 N N . GLN A 1 119 ? -14.702 3.858 11.754 1.00 96.44 119 GLN A N 1
ATOM 946 C CA . GLN A 1 119 ? -15.264 4.170 10.436 1.00 96.44 119 GLN A CA 1
ATOM 947 C C . GLN A 1 119 ? -15.398 5.682 10.191 1.00 96.44 119 GLN A C 1
ATOM 949 O O . GLN A 1 119 ? -15.058 6.171 9.123 1.00 96.44 119 GLN A O 1
ATOM 954 N N . ARG A 1 120 ? -15.892 6.430 11.186 1.00 94.94 120 ARG A N 1
ATOM 955 C CA . ARG A 1 120 ? -16.049 7.887 11.073 1.00 94.94 120 ARG A CA 1
ATOM 956 C C . ARG A 1 120 ? -14.723 8.634 11.132 1.00 94.94 120 ARG A C 1
ATOM 958 O O . ARG A 1 120 ? -14.643 9.701 10.545 1.00 94.94 120 ARG A O 1
ATOM 965 N N . GLU A 1 121 ? -13.746 8.100 11.859 1.00 94.31 121 GLU A N 1
ATOM 966 C CA . GLU A 1 121 ? -12.403 8.681 11.947 1.00 94.31 121 GLU A CA 1
ATOM 967 C C . GLU A 1 121 ? -11.684 8.603 10.596 1.00 94.31 121 GLU A C 1
ATOM 969 O O . GLU A 1 121 ? -11.051 9.565 10.191 1.00 94.31 121 GLU A O 1
ATOM 974 N N . LEU A 1 122 ? -11.852 7.481 9.892 1.00 95.00 122 LEU A N 1
ATOM 975 C CA . LEU A 1 122 ? -11.244 7.212 8.585 1.00 95.00 122 LEU A CA 1
ATOM 976 C C . LEU A 1 122 ? -12.089 7.716 7.404 1.00 95.00 122 LEU A C 1
ATOM 978 O O . LEU A 1 122 ? -11.717 7.520 6.257 1.00 95.00 122 LEU A O 1
ATOM 982 N N . PHE A 1 123 ? -13.252 8.323 7.666 1.00 95.31 123 PHE A N 1
ATOM 983 C CA . PHE A 1 123 ? -14.203 8.766 6.635 1.00 95.31 123 PHE A CA 1
ATOM 984 C C . PHE A 1 123 ? -14.646 7.662 5.656 1.00 95.31 123 PHE A C 1
ATOM 986 O O . PHE A 1 123 ? -14.958 7.935 4.502 1.00 95.31 123 PHE A O 1
ATOM 993 N N . PHE A 1 124 ? -14.725 6.420 6.134 1.00 96.12 124 PHE A N 1
ATOM 994 C CA . PHE A 1 124 ? -15.120 5.266 5.329 1.00 96.12 124 PHE A CA 1
ATOM 995 C C . PHE A 1 124 ? -16.641 5.106 5.243 1.00 96.12 124 PHE A C 1
ATOM 997 O O . PHE A 1 124 ? -17.376 5.248 6.230 1.00 96.12 124 PHE A O 1
ATOM 1004 N N . ASP A 1 125 ? -17.123 4.724 4.066 1.00 96.62 125 ASP A N 1
ATOM 1005 C CA . ASP A 1 125 ? -18.543 4.509 3.786 1.00 96.62 125 ASP A CA 1
ATOM 1006 C C . ASP A 1 125 ? -19.080 3.234 4.442 1.00 96.62 125 ASP A C 1
ATOM 1008 O O . ASP A 1 125 ? -20.260 3.148 4.809 1.00 96.62 125 ASP A O 1
ATOM 1012 N N . SER A 1 126 ? -18.206 2.251 4.661 1.00 96.75 126 SER A N 1
ATOM 1013 C CA . SER A 1 126 ? -18.559 0.954 5.226 1.00 96.75 126 SER A CA 1
ATOM 1014 C C . SER A 1 126 ? -17.667 0.559 6.410 1.00 96.75 126 SER A C 1
ATOM 1016 O O . SER A 1 126 ? -16.588 1.100 6.631 1.00 96.75 126 SER A O 1
ATOM 1018 N N . GLY A 1 127 ? -18.161 -0.380 7.223 1.00 97.19 127 GLY A N 1
ATOM 1019 C CA . GLY A 1 127 ? -17.386 -0.986 8.307 1.00 97.19 127 GLY A CA 1
ATOM 1020 C C . GLY A 1 127 ? -16.595 -2.222 7.876 1.00 97.19 127 GLY A C 1
ATOM 1021 O O . GLY A 1 127 ? -15.910 -2.793 8.717 1.00 97.19 127 GLY A O 1
ATOM 1022 N N . GLU A 1 128 ? -16.724 -2.669 6.628 1.00 98.19 128 GLU A N 1
ATOM 1023 C CA . GLU A 1 128 ? -15.907 -3.730 6.034 1.00 98.19 128 GLU A CA 1
ATOM 1024 C C . 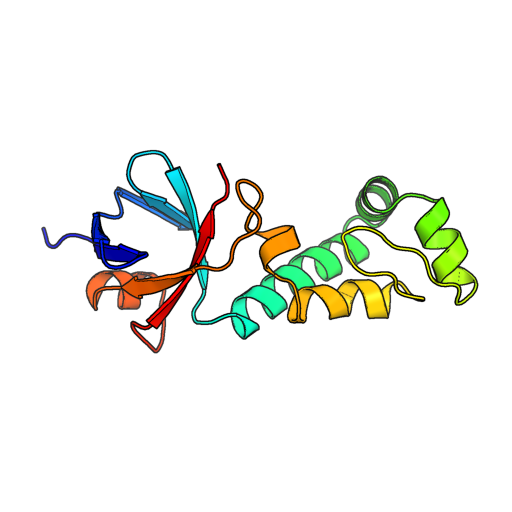GLU A 1 128 ? -14.744 -3.071 5.292 1.00 98.19 128 GLU A C 1
ATOM 1026 O O . GLU A 1 128 ? -14.944 -2.075 4.601 1.00 98.19 128 GLU A O 1
ATOM 1031 N N . VAL A 1 129 ? -13.534 -3.571 5.524 1.00 98.38 129 VAL A N 1
ATOM 1032 C CA . VAL A 1 129 ? -12.273 -2.951 5.094 1.00 98.38 129 VAL A CA 1
ATOM 1033 C C . VAL A 1 129 ? -11.244 -4.028 4.769 1.00 98.38 129 VAL A C 1
ATOM 1035 O O . VAL A 1 129 ? -11.419 -5.194 5.145 1.00 98.38 129 VAL A O 1
ATOM 1038 N N . VAL A 1 130 ? -10.130 -3.622 4.170 1.00 98.38 130 VAL A N 1
ATOM 1039 C CA . VAL A 1 130 ? -8.917 -4.440 4.053 1.00 98.38 130 VAL A CA 1
ATOM 1040 C C . VAL A 1 130 ? -7.785 -3.824 4.868 1.00 98.38 130 VAL A C 1
ATOM 1042 O O . VAL A 1 130 ? -7.724 -2.606 5.047 1.00 98.38 130 VAL A O 1
ATOM 1045 N N . VAL A 1 131 ? -6.907 -4.670 5.403 1.00 98.06 131 VAL A N 1
ATOM 1046 C CA . VAL A 1 131 ? -5.692 -4.243 6.102 1.00 98.06 131 VAL A CA 1
ATOM 1047 C C . VAL A 1 131 ? -4.466 -4.995 5.601 1.00 98.06 131 VAL A C 1
ATOM 1049 O O . VAL A 1 131 ? -4.549 -6.183 5.283 1.00 98.06 131 VAL A O 1
ATOM 1052 N N . TYR A 1 132 ? -3.328 -4.306 5.620 1.00 98.06 132 TYR A N 1
ATOM 1053 C CA . TYR A 1 132 ? -2.017 -4.811 5.208 1.00 98.06 132 TYR A CA 1
ATOM 1054 C C . TYR A 1 132 ? -1.015 -4.555 6.329 1.00 98.06 132 TYR A C 1
ATOM 1056 O O . TYR A 1 132 ? -1.014 -3.470 6.910 1.00 98.06 132 TYR A O 1
ATOM 1064 N N . ARG A 1 133 ? -0.189 -5.544 6.682 1.00 97.00 133 ARG A N 1
ATOM 1065 C CA . ARG A 1 133 ? 0.751 -5.422 7.806 1.00 97.00 133 ARG A CA 1
ATOM 1066 C C . ARG A 1 133 ? 2.114 -4.899 7.347 1.00 97.00 133 ARG A C 1
ATOM 1068 O O . ARG A 1 133 ? 2.747 -5.514 6.489 1.00 97.00 133 ARG A O 1
ATOM 1075 N N . ALA A 1 134 ? 2.586 -3.826 7.978 1.00 94.06 134 ALA A N 1
ATOM 1076 C CA . ALA A 1 134 ? 3.826 -3.149 7.601 1.00 94.06 134 ALA A CA 1
ATOM 1077 C C . ALA A 1 134 ? 5.080 -3.653 8.358 1.00 94.06 134 ALA A C 1
ATOM 1079 O O . ALA A 1 134 ? 6.183 -3.581 7.812 1.00 94.06 134 ALA A O 1
ATOM 1080 N N . ASP A 1 135 ? 4.939 -4.207 9.573 1.00 88.81 135 ASP A N 1
ATOM 1081 C CA . ASP A 1 135 ? 6.062 -4.594 10.459 1.00 88.81 135 ASP A CA 1
ATOM 1082 C C . ASP A 1 135 ? 5.896 -5.914 11.238 1.00 88.81 135 ASP A C 1
ATOM 1084 O O . ASP A 1 135 ? 4.761 -6.415 11.413 1.00 88.81 135 ASP A O 1
#

Radius of gyration: 17.0 Å; chains: 1; bounding box: 37×27×52 Å

Secondary structure (DSSP, 8-state):
-PPPEEEETTEEEE--EEETTTEEEETTEEEEEESSHHHHHHHHHHHHHHHHHH-HHHHHHHH-HHHHHHHHTT--EESSSSEESSHHHHHHHTTT-THHHH-TTT--EEEEEE-HHHHHHTT-S-SEEEEEE--

Sequence (135 aa):
MDKLLIEINGKVETVTDVKDDNFLVIKEKEYYIFQDSEAAGEAAREYWTELAESDPEELAFIVGEKALIAWGLGREYAVGSIGVSSLEDWLNLWEDVPEEHFASYDGLEVAARINKKLQRELFFDSGEVVVYRAD

Foldseek 3Di:
DDFWWKAFPNDIFTFPDDDDLFWTDTPNWIKGKFLELQRLLVVQLVVLVCCCVVPVVVVCVQQDPVLQVQLVVQHWDDDFDDTGNHPVVVSNCSSVQSLSPGQCPPSDKTWMFIDPVVCVSSVHPHRIIIMHTDD

pLDDT: mean 95.72, std 4.24, range [63.38, 98.44]